Protein AF-A0A3U9SYH3-F1 (afdb_monomer_lite)

Sequence (181 aa):
MKKLILCSGISFVLMALAGCSQNQLNQFQRQLSDVSTMISPGEQHTSDKQAERNEITQAFSLPVGVDTAALRLKQHYGFPSDEDVSAARNNGQGNAGWSASAISEGASWSAQPGSYYRMSRNWAANDRLTIEVTGDAKRSNVTAIYRSSNPEHLKPEWTARLWKQIPEVARGTKVSREVGQ

Secondary structure (DSSP, 8-state):
-----------------------SSHHHHHHHHTT-SS---------------SEEEEEEEESS-HHHHHHHHHHHHTPP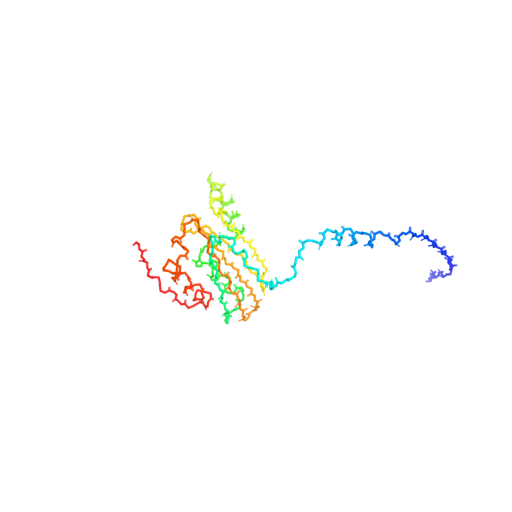PHHHHHHHHTS--TTHHHHHHHHHTT-EEEEETTTEEEEEEEETTTEEEEEEEEE-SS-EEEEEEEE-SSGGGGSHHHHHHHHHHHHHHHHT---------

Radius of gyration: 28.78 Å; chains: 1; bounding box: 57×5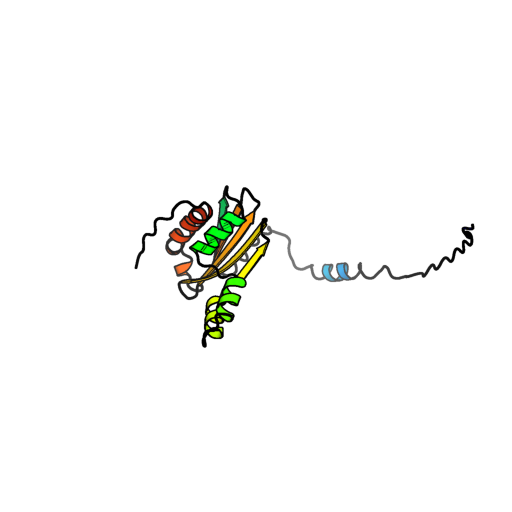2×92 Å

Structure (mmCIF, N/CA/C/O backbone):
data_AF-A0A3U9SYH3-F1
#
_entry.id   AF-A0A3U9SYH3-F1
#
loop_
_atom_site.group_PDB
_atom_site.id
_atom_site.type_symbol
_atom_site.label_atom_id
_atom_site.label_alt_id
_atom_site.label_comp_id
_atom_site.label_asym_id
_atom_site.label_entity_id
_atom_site.label_seq_id
_atom_site.pdbx_PDB_ins_code
_atom_site.Cartn_x
_atom_site.Cartn_y
_atom_site.Cartn_z
_atom_site.occupancy
_atom_site.B_iso_or_equiv
_atom_site.auth_seq_id
_atom_site.auth_comp_id
_atom_site.auth_asym_id
_atom_site.auth_atom_id
_atom_site.pdbx_PDB_model_num
ATOM 1 N N . MET A 1 1 ? -15.538 -21.038 69.452 1.00 35.94 1 MET A N 1
ATOM 2 C CA . MET A 1 1 ? -14.394 -20.816 70.374 1.00 35.94 1 MET A CA 1
ATOM 3 C C . MET A 1 1 ? -13.222 -21.620 69.815 1.00 35.94 1 MET A C 1
ATOM 5 O O . MET A 1 1 ? -13.449 -22.786 69.570 1.00 35.94 1 MET A O 1
ATOM 9 N N . LYS A 1 2 ? -12.014 -21.145 69.509 1.00 42.19 2 LYS A N 1
ATOM 10 C CA . LYS A 1 2 ? -11.268 -19.909 69.772 1.00 42.19 2 LYS A CA 1
ATOM 11 C C . LYS A 1 2 ? -10.299 -19.688 68.592 1.00 42.19 2 LYS A C 1
ATOM 13 O O . LYS A 1 2 ? -9.801 -20.650 68.020 1.00 42.19 2 LYS A O 1
ATOM 18 N N . LYS A 1 3 ? -10.065 -18.420 68.248 1.00 45.09 3 LYS A N 1
ATOM 19 C CA . LYS A 1 3 ? -9.008 -17.962 67.335 1.00 45.09 3 LYS A CA 1
ATOM 20 C C . LYS A 1 3 ? -7.652 -18.108 68.035 1.00 45.09 3 LYS A C 1
ATOM 22 O O . LYS A 1 3 ? -7.582 -17.837 69.232 1.00 45.09 3 LYS A O 1
ATOM 27 N N . LEU A 1 4 ? -6.599 -18.451 67.300 1.00 49.47 4 LEU A N 1
ATOM 28 C CA . LEU A 1 4 ? -5.217 -18.310 67.762 1.00 49.47 4 LEU A CA 1
ATOM 29 C C . LEU A 1 4 ? -4.465 -17.415 66.779 1.00 49.47 4 LEU A C 1
ATOM 31 O O . LEU A 1 4 ? -4.080 -17.817 65.688 1.00 49.47 4 LEU A O 1
ATOM 35 N N . ILE A 1 5 ? -4.361 -16.159 67.200 1.00 53.09 5 ILE A N 1
ATOM 36 C CA . ILE A 1 5 ? -3.403 -15.162 66.743 1.00 53.09 5 ILE A CA 1
ATOM 37 C C . ILE A 1 5 ? -2.134 -15.410 67.560 1.00 53.09 5 ILE A C 1
ATOM 39 O O . ILE A 1 5 ? -2.220 -15.508 68.784 1.00 53.09 5 ILE A O 1
ATOM 43 N N . LEU A 1 6 ? -0.976 -15.463 66.909 1.00 50.03 6 LEU A N 1
ATOM 44 C CA . LEU A 1 6 ? 0.318 -15.305 67.567 1.00 50.03 6 LEU A CA 1
ATOM 45 C C . LEU A 1 6 ? 1.182 -14.380 66.710 1.00 50.03 6 LEU A C 1
ATOM 47 O O . LEU A 1 6 ? 1.623 -14.730 65.619 1.00 50.03 6 LEU A O 1
ATOM 51 N N . CYS A 1 7 ? 1.341 -13.162 67.223 1.00 42.88 7 CYS A N 1
ATOM 52 C CA . CYS A 1 7 ? 2.326 -12.180 66.802 1.00 42.88 7 CYS A CA 1
ATOM 53 C C . CYS A 1 7 ? 3.685 -12.468 67.457 1.00 42.88 7 CYS A C 1
ATOM 55 O O . CYS A 1 7 ? 3.743 -13.032 68.548 1.00 42.88 7 CYS A O 1
ATOM 57 N N . SER A 1 8 ? 4.711 -11.854 66.862 1.00 39.91 8 SER A N 1
ATOM 58 C CA . SER A 1 8 ? 5.934 -11.328 67.491 1.00 39.91 8 SER A CA 1
ATOM 59 C C . SER A 1 8 ? 7.217 -12.130 67.272 1.00 39.91 8 SER A C 1
ATOM 61 O O . SER A 1 8 ? 7.346 -13.275 67.692 1.00 39.91 8 SER A O 1
ATOM 63 N N . GLY A 1 9 ? 8.195 -11.461 66.654 1.00 53.97 9 GLY A N 1
ATOM 64 C CA . GLY A 1 9 ? 9.570 -11.935 66.541 1.00 53.97 9 GLY A CA 1
ATOM 65 C C . GLY A 1 9 ? 10.365 -11.235 65.442 1.00 53.97 9 GLY A C 1
ATOM 66 O O . GLY A 1 9 ? 10.736 -11.861 64.459 1.00 53.97 9 GLY A O 1
ATOM 67 N N . ILE A 1 10 ? 10.602 -9.931 65.592 1.00 59.09 10 ILE A N 1
ATOM 68 C CA . ILE A 1 10 ? 11.543 -9.151 64.775 1.00 59.09 10 ILE A CA 1
ATOM 69 C C . ILE A 1 10 ? 12.942 -9.771 64.904 1.00 59.09 10 ILE A C 1
ATOM 71 O O . ILE A 1 10 ? 13.477 -9.848 66.008 1.00 59.09 10 ILE A O 1
ATOM 75 N N . SER A 1 11 ? 13.562 -10.150 63.786 1.00 48.47 11 SER A N 1
ATOM 76 C CA . SER A 1 11 ? 15.012 -10.332 63.714 1.00 48.47 11 SER A CA 1
ATOM 77 C C . SER A 1 11 ? 15.538 -9.619 62.473 1.00 48.47 11 SER A C 1
ATOM 79 O O . SER A 1 11 ? 15.358 -10.058 61.339 1.00 48.47 11 SER A O 1
ATOM 81 N N . PHE A 1 12 ? 16.123 -8.449 62.721 1.00 54.25 12 PHE A N 1
ATOM 82 C CA . PHE A 1 12 ? 16.946 -7.704 61.781 1.00 54.25 12 PHE A CA 1
ATOM 83 C C . PHE A 1 12 ? 18.197 -8.535 61.475 1.00 54.25 12 PHE A C 1
ATOM 85 O O . PHE A 1 12 ? 19.046 -8.708 62.347 1.00 54.25 12 PHE A O 1
ATOM 92 N N . VAL A 1 13 ? 18.344 -8.999 60.235 1.00 54.72 13 VAL A N 1
ATOM 93 C CA . VAL A 1 13 ? 19.639 -9.441 59.707 1.00 54.72 13 VAL A CA 1
ATOM 94 C C . VAL A 1 13 ? 19.977 -8.557 58.513 1.00 54.72 13 VAL A C 1
ATOM 96 O O . VAL A 1 13 ? 19.450 -8.709 57.415 1.00 54.72 13 VAL A O 1
ATOM 99 N N . LEU A 1 14 ? 20.851 -7.586 58.776 1.00 54.66 14 LEU A N 1
ATOM 100 C CA . LEU A 1 14 ? 21.569 -6.799 57.782 1.00 54.66 14 LEU A CA 1
ATOM 101 C C . LEU A 1 14 ? 22.585 -7.711 57.079 1.00 54.66 14 LEU A C 1
ATOM 103 O O . LEU A 1 14 ? 23.655 -7.978 57.619 1.00 54.66 14 LEU A O 1
ATOM 107 N N . MET A 1 15 ? 22.273 -8.163 55.865 1.00 58.97 15 MET A N 1
ATOM 108 C CA . MET A 1 15 ? 23.290 -8.625 54.916 1.00 58.97 15 MET A CA 1
ATOM 109 C C . MET A 1 15 ? 23.660 -7.457 54.000 1.00 58.97 15 MET A C 1
ATOM 111 O O . MET A 1 15 ? 23.067 -7.250 52.945 1.00 58.97 15 MET A O 1
ATOM 115 N N . ALA A 1 16 ? 24.648 -6.672 54.428 1.00 56.12 16 ALA A N 1
ATOM 116 C CA . ALA A 1 16 ? 25.386 -5.786 53.542 1.00 56.12 16 ALA A CA 1
ATOM 117 C C . ALA A 1 16 ? 26.446 -6.622 52.812 1.00 56.12 16 ALA A C 1
ATOM 119 O O . ALA A 1 16 ? 27.519 -6.892 53.349 1.00 56.12 16 ALA A O 1
ATOM 120 N N . LEU A 1 17 ? 26.136 -7.055 51.590 1.00 58.31 17 LEU A N 1
ATOM 121 C CA . LEU A 1 17 ? 27.155 -7.508 50.649 1.00 58.31 17 LEU A CA 1
ATOM 122 C C . LEU A 1 17 ? 27.671 -6.284 49.896 1.00 58.31 17 LEU A C 1
ATOM 124 O O . LEU A 1 17 ? 26.979 -5.691 49.071 1.00 58.31 17 LEU A O 1
ATOM 128 N N . ALA A 1 18 ? 28.901 -5.905 50.231 1.00 58.22 18 ALA A N 1
ATOM 129 C CA . ALA A 1 18 ? 29.706 -4.970 49.471 1.00 58.22 18 ALA A CA 1
ATOM 130 C C . ALA A 1 18 ? 29.956 -5.542 48.066 1.00 58.22 18 ALA A C 1
ATOM 132 O O . ALA A 1 18 ? 30.753 -6.459 47.885 1.00 58.22 18 ALA A O 1
ATOM 133 N N . GLY A 1 19 ? 29.263 -4.990 47.072 1.00 41.22 19 GLY A N 1
ATOM 134 C CA . GLY A 1 19 ? 29.595 -5.139 45.661 1.00 41.22 19 GLY A CA 1
ATOM 135 C C . GLY A 1 19 ? 30.403 -3.933 45.198 1.00 41.22 19 GLY A C 1
ATOM 136 O O . GLY A 1 19 ? 29.840 -2.953 44.721 1.00 41.22 19 GLY A O 1
ATOM 137 N N . CYS A 1 20 ? 31.722 -3.993 45.357 1.00 55.66 20 CYS A N 1
ATOM 138 C CA . CYS A 1 20 ? 32.645 -3.061 44.719 1.00 55.66 20 CYS A CA 1
ATOM 139 C C . CYS A 1 20 ? 32.844 -3.468 43.252 1.00 55.66 20 CYS A C 1
ATOM 141 O O . CYS A 1 20 ? 33.430 -4.514 42.996 1.00 55.66 20 CYS A O 1
ATOM 143 N N . SER A 1 21 ? 32.405 -2.638 42.303 1.00 50.25 21 SER A N 1
ATOM 144 C CA . SER A 1 21 ? 33.163 -2.297 41.083 1.00 50.25 21 SER A CA 1
ATOM 145 C C . SER A 1 21 ? 32.360 -1.301 40.244 1.00 50.25 21 SER A C 1
ATOM 147 O O . SER A 1 21 ? 31.615 -1.663 39.337 1.00 50.25 21 SER A O 1
ATOM 149 N N . GLN A 1 22 ? 32.524 -0.019 40.554 1.00 57.22 22 GLN A N 1
ATOM 150 C CA . GLN A 1 22 ? 32.133 1.077 39.678 1.00 57.22 22 GLN A CA 1
ATOM 151 C C . GLN A 1 22 ? 33.426 1.770 39.241 1.00 57.22 22 GLN A C 1
ATOM 153 O O . GLN A 1 22 ? 33.857 2.690 39.924 1.00 57.22 22 GLN A O 1
ATOM 158 N N . ASN A 1 23 ? 34.091 1.291 38.176 1.00 57.44 23 ASN A N 1
ATOM 159 C CA . ASN A 1 23 ? 35.050 2.105 37.401 1.00 57.44 23 ASN A CA 1
ATOM 160 C C . ASN A 1 23 ? 35.559 1.447 36.095 1.00 57.44 23 ASN A C 1
ATOM 162 O O . ASN A 1 23 ? 36.759 1.329 35.875 1.00 57.44 23 ASN A O 1
ATOM 166 N N . GLN A 1 24 ? 34.665 1.043 35.187 1.00 53.69 24 GLN A N 1
ATOM 167 C CA . GLN A 1 24 ? 35.049 0.513 33.859 1.00 53.69 24 GLN A CA 1
ATOM 168 C C . GLN A 1 24 ? 34.256 1.151 32.695 1.00 53.69 24 GLN A C 1
ATOM 170 O O . GLN A 1 24 ? 34.135 0.559 31.632 1.00 53.69 24 GLN A O 1
ATOM 175 N N . LEU A 1 25 ? 33.721 2.371 32.857 1.00 49.59 25 LEU A N 1
ATOM 176 C CA . LEU A 1 25 ? 33.034 3.095 31.763 1.00 49.59 25 LEU A CA 1
ATOM 177 C C . LEU A 1 25 ? 33.696 4.416 31.338 1.00 49.59 25 LEU A C 1
ATOM 179 O O . LEU A 1 25 ? 33.362 4.942 30.284 1.00 49.59 25 LEU A O 1
ATOM 183 N N . ASN A 1 26 ? 34.689 4.920 32.079 1.00 49.69 26 ASN A N 1
ATOM 184 C CA . ASN A 1 26 ? 35.375 6.174 31.727 1.00 49.69 26 ASN A CA 1
ATOM 185 C C . ASN A 1 26 ? 36.639 5.987 30.863 1.00 49.69 26 ASN A C 1
ATOM 187 O O . ASN A 1 26 ? 37.139 6.964 30.308 1.00 49.69 26 ASN A O 1
ATOM 191 N N . GLN A 1 27 ? 37.166 4.763 30.715 1.00 47.41 27 GLN A N 1
ATOM 192 C CA . GLN A 1 27 ? 38.332 4.515 29.850 1.00 47.41 27 GLN A CA 1
ATOM 193 C C . GLN A 1 27 ? 37.965 4.232 28.386 1.00 47.41 27 GLN A C 1
ATOM 195 O O . GLN A 1 27 ? 38.746 4.578 27.504 1.00 47.41 27 GLN A O 1
ATOM 200 N N . PHE A 1 28 ? 36.766 3.717 28.097 1.00 53.16 28 PHE A N 1
ATOM 201 C CA . PHE A 1 28 ? 36.360 3.432 26.714 1.00 53.16 28 PHE A CA 1
ATOM 202 C C . PHE A 1 28 ? 36.031 4.706 25.913 1.00 53.16 28 PHE A C 1
ATOM 204 O O . PHE A 1 28 ? 36.321 4.783 24.723 1.00 53.16 28 PHE A O 1
ATOM 211 N N . GLN A 1 29 ? 35.512 5.754 26.567 1.00 48.88 29 GLN A N 1
ATOM 212 C CA . GLN A 1 29 ? 35.278 7.054 25.920 1.00 48.88 29 GLN A CA 1
ATOM 213 C C . GLN A 1 29 ? 36.576 7.808 25.592 1.00 48.88 29 GLN A C 1
ATOM 215 O O . GLN A 1 29 ? 36.627 8.531 24.597 1.00 48.88 29 GLN A O 1
ATOM 220 N N . ARG A 1 30 ? 37.648 7.627 26.378 1.00 44.16 30 ARG A N 1
ATOM 221 C CA . ARG A 1 30 ? 38.935 8.283 26.092 1.00 44.16 30 ARG A CA 1
ATOM 222 C C . ARG A 1 30 ? 39.694 7.609 24.951 1.00 44.16 30 ARG A C 1
ATOM 224 O O . ARG A 1 30 ? 40.298 8.310 24.152 1.00 44.16 30 ARG A O 1
ATOM 231 N N . GLN A 1 31 ? 39.583 6.288 24.804 1.00 44.56 31 GLN A N 1
ATOM 232 C CA . GLN A 1 31 ? 40.253 5.565 23.715 1.00 44.56 31 GLN A CA 1
ATOM 233 C C . GLN A 1 31 ? 39.636 5.801 22.326 1.00 44.56 31 GLN A C 1
ATOM 235 O O . GLN A 1 31 ? 40.315 5.593 21.326 1.00 44.56 31 GLN A O 1
ATOM 240 N N . LEU A 1 32 ? 38.398 6.299 22.246 1.00 47.25 32 LEU A N 1
ATOM 241 C CA . LEU A 1 32 ? 37.805 6.756 20.980 1.00 47.25 32 LEU A CA 1
ATOM 242 C C . LEU A 1 32 ? 38.136 8.220 20.648 1.00 47.25 32 LEU A C 1
ATOM 244 O O . LEU A 1 32 ? 37.985 8.631 19.503 1.00 47.25 32 LEU A O 1
ATOM 248 N N . SER A 1 33 ? 38.597 9.003 21.628 1.00 48.75 33 SER A N 1
ATOM 249 C CA . SER A 1 33 ? 38.865 10.436 21.453 1.00 48.75 33 SER A CA 1
ATOM 250 C C . SER A 1 33 ? 40.255 10.719 20.862 1.00 48.75 33 SER A C 1
ATOM 252 O O . SER A 1 33 ? 40.423 11.721 20.174 1.00 48.75 33 SER A O 1
ATOM 254 N N . ASP A 1 34 ? 41.230 9.821 21.059 1.00 48.28 34 ASP A N 1
ATOM 255 C CA . ASP A 1 34 ? 42.606 9.981 20.545 1.00 48.28 34 ASP A CA 1
ATOM 256 C C . ASP A 1 34 ? 42.816 9.444 19.111 1.00 48.28 34 ASP A C 1
ATOM 258 O O . ASP A 1 34 ? 43.895 9.595 18.544 1.00 48.28 34 ASP A O 1
ATOM 262 N N . VAL A 1 35 ? 41.778 8.884 18.471 1.00 47.66 35 VAL A N 1
ATOM 263 C CA . VAL A 1 35 ? 41.760 8.556 17.024 1.00 47.66 35 VAL A CA 1
ATOM 264 C C . VAL A 1 35 ? 40.840 9.534 16.276 1.00 47.66 35 VAL A C 1
ATOM 266 O O . VAL A 1 35 ? 40.112 9.176 15.359 1.00 47.66 35 VAL A O 1
ATOM 269 N N . SER A 1 36 ? 40.834 10.802 16.691 1.00 46.44 36 SER A N 1
ATOM 270 C CA . SER A 1 36 ? 40.031 11.858 16.056 1.00 46.44 36 SER A CA 1
ATOM 271 C C . SER A 1 36 ? 40.834 13.127 15.744 1.00 46.44 36 SER A C 1
ATOM 273 O O . SER A 1 36 ? 40.261 14.200 15.572 1.00 46.44 36 SER A O 1
ATOM 275 N N . THR A 1 37 ? 42.159 13.024 15.625 1.00 44.28 37 THR A N 1
ATOM 276 C CA . THR A 1 37 ? 43.055 14.158 15.320 1.00 44.28 37 THR A CA 1
ATOM 277 C C . THR A 1 37 ? 43.453 14.287 13.847 1.00 44.28 37 THR A C 1
ATOM 279 O O . THR A 1 37 ? 44.392 15.006 13.523 1.00 44.28 37 THR A O 1
ATOM 282 N N . MET A 1 38 ? 42.699 13.686 12.922 1.00 48.09 38 MET A N 1
ATOM 283 C CA . MET A 1 38 ? 42.751 14.060 11.499 1.00 48.09 38 MET A CA 1
ATOM 284 C C . MET A 1 38 ? 41.355 14.181 10.880 1.00 48.09 38 MET A C 1
ATOM 286 O O . MET A 1 38 ? 41.069 13.548 9.872 1.00 48.09 38 MET A O 1
ATOM 290 N N . ILE A 1 39 ? 40.471 14.997 11.458 1.00 44.00 39 ILE A N 1
ATOM 291 C CA . ILE A 1 39 ? 39.329 15.541 10.710 1.00 44.00 39 ILE A CA 1
ATOM 292 C C . ILE A 1 39 ? 39.237 17.034 11.017 1.00 44.00 39 ILE A C 1
ATOM 294 O O . ILE A 1 39 ? 38.942 17.453 12.134 1.00 44.00 39 ILE A O 1
ATOM 298 N N . SER A 1 40 ? 39.575 17.819 9.999 1.00 44.06 40 SER A N 1
ATOM 299 C CA . SER A 1 40 ? 39.460 19.273 9.976 1.00 44.06 40 SER A CA 1
ATOM 300 C C . SER A 1 40 ? 37.991 19.699 10.149 1.00 44.06 40 SER A C 1
ATOM 302 O O . SER A 1 40 ? 37.108 19.012 9.631 1.00 44.06 40 SER A O 1
ATOM 304 N N . PRO A 1 41 ? 37.694 20.807 10.850 1.00 45.59 41 PRO A N 1
ATOM 305 C CA . PRO A 1 41 ? 36.328 21.241 11.102 1.00 45.59 41 PRO A CA 1
ATOM 306 C C . PRO A 1 41 ? 35.803 22.090 9.943 1.00 45.59 41 PRO A C 1
ATOM 308 O O . PRO A 1 41 ? 36.412 23.088 9.564 1.00 45.59 41 PRO A O 1
ATOM 311 N N . GLY A 1 42 ? 34.632 21.737 9.426 1.00 35.31 42 GLY A N 1
ATOM 312 C CA . GLY A 1 42 ? 33.888 22.611 8.532 1.00 35.31 42 GLY A CA 1
ATOM 313 C C . GLY A 1 42 ? 32.806 21.867 7.773 1.00 35.31 42 GLY A C 1
ATOM 314 O O . GLY A 1 42 ? 33.104 20.927 7.056 1.00 35.31 42 GLY A O 1
ATOM 315 N N . GLU A 1 43 ? 31.584 22.373 7.900 1.00 35.19 43 GLU A N 1
ATOM 316 C CA . GLU A 1 43 ? 30.444 22.127 7.010 1.00 35.19 43 GLU A CA 1
ATOM 317 C C . GLU A 1 43 ? 29.531 20.939 7.359 1.00 35.19 43 GLU A C 1
ATOM 319 O O . GLU A 1 43 ? 29.766 19.772 7.071 1.00 35.19 43 GLU A O 1
ATOM 324 N N . GLN A 1 44 ? 28.445 21.333 8.032 1.00 34.94 44 GLN A N 1
ATOM 325 C CA . GLN A 1 44 ? 27.070 20.875 7.854 1.00 34.94 44 GLN A CA 1
ATOM 326 C C . GLN A 1 44 ? 26.848 19.409 7.479 1.00 34.94 44 GLN A C 1
ATOM 328 O O . GLN A 1 44 ? 26.944 18.975 6.339 1.00 34.94 44 GLN A O 1
ATOM 333 N N . HIS A 1 45 ? 26.340 18.712 8.488 1.00 46.69 45 HIS A N 1
ATOM 334 C CA . HIS A 1 45 ? 25.406 17.604 8.404 1.00 46.69 45 HIS A CA 1
ATOM 335 C C . HIS A 1 45 ? 24.282 17.883 7.378 1.00 46.69 45 HIS A C 1
ATOM 337 O O . HIS A 1 45 ? 23.188 18.309 7.737 1.00 46.69 45 HIS A O 1
ATOM 343 N N . THR A 1 46 ? 24.535 17.613 6.101 1.00 38.03 46 THR A N 1
ATOM 344 C CA . THR A 1 46 ? 23.516 17.125 5.177 1.00 38.03 46 THR A CA 1
ATOM 345 C C . THR A 1 46 ? 23.785 15.644 4.973 1.00 38.03 46 THR A C 1
ATOM 347 O O . THR A 1 46 ? 24.844 15.205 4.524 1.00 38.03 46 THR A O 1
ATOM 350 N N . SER A 1 47 ? 22.823 14.833 5.400 1.00 48.31 47 SER A N 1
ATOM 351 C CA . SER A 1 47 ? 22.773 13.413 5.084 1.00 48.31 47 SER A CA 1
ATOM 352 C C . SER A 1 47 ? 22.385 13.257 3.610 1.00 48.31 47 SER A C 1
ATOM 354 O O . SER A 1 47 ? 21.317 12.759 3.294 1.00 48.31 47 SER A O 1
ATOM 356 N N . ASP A 1 48 ? 23.258 13.693 2.704 1.00 46.06 48 ASP A N 1
ATOM 357 C CA . ASP A 1 48 ? 23.139 13.461 1.264 1.00 46.06 48 ASP A CA 1
ATOM 358 C C . ASP A 1 48 ? 24.168 12.408 0.848 1.00 46.06 48 ASP A C 1
ATOM 360 O O . ASP A 1 48 ? 25.005 12.591 -0.031 1.00 46.06 48 ASP A O 1
ATOM 364 N N . LYS A 1 49 ? 24.095 11.243 1.495 1.00 38.16 49 LYS A N 1
ATOM 365 C CA . LYS A 1 49 ? 24.472 9.987 0.840 1.00 38.16 49 LYS A CA 1
ATOM 366 C C . LYS A 1 49 ? 23.194 9.332 0.340 1.00 38.16 49 LYS A C 1
ATOM 368 O O . LYS A 1 49 ? 22.783 8.275 0.814 1.00 38.16 49 LYS A O 1
ATOM 373 N N . GLN A 1 50 ? 22.574 9.980 -0.643 1.00 45.25 50 GLN A N 1
ATOM 374 C CA . GLN A 1 50 ? 21.661 9.340 -1.579 1.00 45.25 50 GLN A CA 1
ATOM 375 C C . GLN A 1 50 ? 22.497 8.361 -2.416 1.00 45.25 50 GLN A C 1
ATOM 377 O O . GLN A 1 50 ? 22.863 8.629 -3.554 1.00 45.25 50 GLN A O 1
ATOM 382 N N . ALA A 1 51 ? 22.878 7.237 -1.804 1.00 42.16 51 ALA A N 1
ATOM 383 C CA . ALA A 1 51 ? 23.302 6.058 -2.535 1.00 42.16 51 ALA A CA 1
ATOM 384 C C . ALA A 1 51 ? 22.167 5.747 -3.503 1.00 42.16 51 ALA A C 1
ATOM 386 O O . ALA A 1 51 ? 21.075 5.470 -3.015 1.00 42.16 51 ALA A O 1
ATOM 387 N N . GLU A 1 52 ? 22.417 5.923 -4.805 1.00 50.91 52 GLU A N 1
ATOM 388 C CA . GLU A 1 52 ? 21.600 5.536 -5.962 1.00 50.91 52 GLU A CA 1
ATOM 389 C C . GLU A 1 52 ? 20.312 4.800 -5.559 1.00 50.91 52 GLU A C 1
ATOM 391 O O . GLU 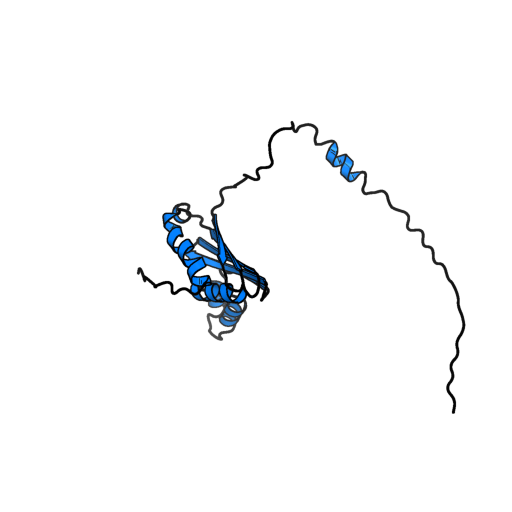A 1 52 ? 20.223 3.569 -5.571 1.00 50.91 52 GLU A O 1
ATOM 396 N N . ARG A 1 53 ? 19.328 5.555 -5.047 1.00 63.91 53 ARG A N 1
ATOM 397 C CA . ARG A 1 53 ? 18.113 4.945 -4.519 1.00 63.91 53 ARG A CA 1
ATOM 398 C C . ARG A 1 53 ? 17.321 4.599 -5.753 1.00 63.91 53 ARG A C 1
ATOM 400 O O . ARG A 1 53 ? 16.715 5.474 -6.361 1.00 63.91 53 ARG A O 1
ATOM 407 N N . ASN A 1 54 ? 17.316 3.318 -6.092 1.00 90.19 54 ASN A N 1
ATOM 408 C CA . ASN A 1 54 ? 16.408 2.696 -7.052 1.00 90.19 54 ASN A CA 1
ATOM 409 C C . ASN A 1 54 ? 14.939 2.795 -6.593 1.00 90.19 54 ASN A C 1
ATOM 411 O O . ASN A 1 54 ? 14.147 1.885 -6.810 1.00 90.19 54 ASN A O 1
ATOM 415 N N . GLU A 1 55 ? 14.574 3.861 -5.885 1.00 94.44 55 GLU A N 1
ATOM 416 C CA . GLU A 1 55 ? 13.268 4.117 -5.330 1.00 94.44 55 GLU A CA 1
ATOM 417 C C . GLU A 1 55 ? 12.964 5.609 -5.257 1.00 94.44 55 GLU A C 1
ATOM 419 O O . GLU A 1 55 ? 13.834 6.451 -5.033 1.00 94.44 55 GLU A O 1
ATOM 424 N N . ILE A 1 56 ? 11.681 5.911 -5.383 1.00 96.06 56 ILE A N 1
ATOM 425 C CA . ILE A 1 56 ? 11.107 7.231 -5.171 1.00 96.06 56 ILE A CA 1
ATOM 426 C C . ILE A 1 56 ? 9.990 7.116 -4.133 1.00 96.06 56 ILE A C 1
ATOM 428 O O . ILE A 1 56 ? 9.342 6.074 -4.002 1.00 96.06 56 ILE A O 1
ATOM 432 N N . THR A 1 57 ? 9.795 8.172 -3.349 1.00 97.25 57 THR A N 1
ATOM 433 C CA . THR A 1 57 ? 8.873 8.173 -2.207 1.00 97.25 57 THR A CA 1
ATOM 434 C C . THR A 1 57 ? 7.964 9.390 -2.260 1.00 97.25 57 THR A C 1
ATOM 436 O O . THR A 1 57 ? 8.421 10.489 -2.568 1.00 97.25 57 THR A O 1
ATOM 439 N N . GLN A 1 58 ? 6.693 9.211 -1.903 1.00 98.00 58 GLN A N 1
ATOM 440 C CA . GLN A 1 58 ? 5.746 10.309 -1.749 1.00 98.00 58 GLN A CA 1
ATOM 441 C C . GLN A 1 58 ? 4.873 10.130 -0.509 1.00 98.00 58 GLN A C 1
ATOM 443 O O . GLN A 1 58 ? 4.450 9.021 -0.185 1.00 98.00 58 GLN A O 1
ATOM 448 N N . ALA A 1 59 ? 4.605 11.239 0.180 1.00 98.06 59 ALA A N 1
ATOM 449 C CA . ALA A 1 59 ? 3.810 11.266 1.398 1.00 98.06 59 ALA A CA 1
ATOM 450 C C . ALA A 1 59 ? 2.520 12.080 1.216 1.00 98.06 59 ALA A C 1
ATOM 452 O O . ALA A 1 59 ? 2.505 13.099 0.524 1.00 98.06 59 ALA A O 1
ATOM 453 N N . PHE A 1 60 ? 1.443 11.644 1.870 1.00 97.88 60 PHE A N 1
ATOM 454 C CA . PHE A 1 60 ? 0.121 12.263 1.798 1.00 97.88 60 PHE A CA 1
ATOM 455 C C . PHE A 1 60 ? -0.540 12.295 3.177 1.00 97.88 60 PHE A C 1
ATOM 457 O O . PHE A 1 60 ? -0.721 11.253 3.801 1.00 97.88 60 PHE A O 1
ATOM 464 N N . SER A 1 61 ? -0.984 13.470 3.621 1.00 98.25 61 SER A N 1
ATOM 465 C CA . SER A 1 61 ? -1.831 13.604 4.813 1.00 98.25 61 SER A CA 1
ATOM 466 C C . SER A 1 61 ? -3.306 13.608 4.417 1.00 98.25 61 SER A C 1
ATOM 468 O O . SER A 1 61 ? -3.719 14.343 3.514 1.00 98.25 61 SER A O 1
ATOM 470 N N . LEU A 1 62 ? -4.114 12.780 5.080 1.00 97.50 62 LEU A N 1
ATOM 471 C CA . LEU A 1 62 ? -5.497 12.515 4.696 1.00 97.50 62 LEU A CA 1
ATOM 472 C C . LEU A 1 62 ? -6.456 12.651 5.894 1.00 97.50 62 LEU A C 1
ATOM 474 O O . LEU A 1 62 ? -6.147 12.183 6.993 1.00 97.50 62 LEU A O 1
ATOM 478 N N . PRO A 1 63 ? -7.656 13.231 5.695 1.00 97.50 63 PRO A N 1
ATOM 479 C CA . PRO A 1 63 ? -8.689 13.352 6.725 1.00 97.50 63 PRO A CA 1
ATOM 480 C C . PRO A 1 63 ? -9.536 12.070 6.824 1.00 97.50 63 PRO A C 1
ATOM 482 O O . PRO A 1 63 ? -10.763 12.107 6.761 1.00 97.50 63 PRO A O 1
ATOM 485 N N . VAL A 1 64 ? -8.875 10.918 6.887 1.00 98.06 64 VAL A N 1
ATOM 486 C CA . VAL A 1 64 ? -9.503 9.603 7.042 1.00 98.06 64 VAL A CA 1
ATOM 487 C C . VAL A 1 64 ? -8.683 8.785 8.028 1.00 98.06 64 VAL A C 1
ATOM 489 O O . VAL A 1 64 ? -7.453 8.873 8.029 1.00 98.06 64 VAL A O 1
ATOM 492 N N . GLY A 1 65 ? -9.362 8.004 8.867 1.00 98.38 65 GLY A N 1
ATOM 493 C CA . GLY A 1 65 ? -8.708 7.159 9.858 1.00 98.38 65 GLY A CA 1
ATOM 494 C C . GLY A 1 65 ? -7.784 6.111 9.238 1.00 98.38 65 GLY A C 1
ATOM 495 O O . GLY A 1 65 ? -8.021 5.628 8.126 1.00 98.38 65 GLY A O 1
ATOM 496 N N . VAL A 1 66 ? -6.745 5.755 9.988 1.00 98.69 66 VAL A N 1
ATOM 497 C CA . VAL A 1 66 ? -5.669 4.843 9.582 1.00 98.69 66 VAL A CA 1
ATOM 498 C C . VAL A 1 66 ? -6.191 3.489 9.089 1.00 98.69 66 VAL A C 1
ATOM 500 O O . VAL A 1 66 ? -5.843 3.081 7.983 1.00 98.69 66 VAL A O 1
ATOM 503 N N . ASP A 1 67 ? -7.111 2.855 9.819 1.00 98.56 67 ASP A N 1
ATOM 504 C CA . ASP A 1 67 ? -7.669 1.543 9.454 1.00 98.56 67 ASP A CA 1
ATOM 505 C C . ASP A 1 67 ? -8.451 1.601 8.137 1.00 98.56 67 ASP A C 1
ATOM 507 O O . ASP A 1 67 ? -8.355 0.718 7.286 1.00 98.56 67 ASP A O 1
ATOM 511 N N . THR A 1 68 ? -9.212 2.682 7.939 1.00 98.38 68 THR A N 1
ATOM 512 C CA . THR A 1 68 ? -10.023 2.871 6.731 1.00 98.38 68 THR A CA 1
ATOM 513 C C . THR A 1 68 ? -9.142 3.129 5.511 1.00 98.38 68 THR A C 1
ATOM 515 O O . THR A 1 68 ? -9.383 2.551 4.449 1.00 98.38 68 THR A O 1
ATOM 518 N N . ALA A 1 69 ? -8.116 3.974 5.650 1.00 98.50 69 ALA A N 1
ATOM 519 C CA . ALA A 1 69 ? -7.144 4.210 4.588 1.00 98.50 69 ALA A CA 1
ATOM 520 C C . ALA A 1 69 ? -6.410 2.914 4.223 1.00 98.50 69 ALA A C 1
ATOM 522 O O . ALA A 1 69 ? -6.368 2.544 3.049 1.00 98.50 69 ALA A O 1
ATOM 523 N N . ALA A 1 70 ? -5.894 2.199 5.227 1.00 98.44 70 ALA A N 1
ATOM 524 C CA . ALA A 1 70 ? -5.153 0.963 5.029 1.00 98.44 70 ALA A CA 1
ATOM 525 C C . ALA A 1 70 ? -6.004 -0.120 4.356 1.00 98.44 70 ALA A C 1
ATOM 527 O O . ALA A 1 70 ? -5.549 -0.729 3.391 1.00 98.44 70 ALA A O 1
ATOM 528 N N . LEU A 1 71 ? -7.258 -0.308 4.785 1.00 98.06 71 LEU A N 1
ATOM 529 C CA . LEU A 1 71 ? -8.175 -1.273 4.174 1.00 98.06 71 LEU A CA 1
ATOM 530 C C . LEU A 1 71 ? -8.423 -0.972 2.690 1.00 98.06 71 LEU A C 1
ATOM 532 O O . LEU A 1 71 ? -8.342 -1.871 1.853 1.00 98.06 71 LEU A O 1
ATOM 536 N N . ARG A 1 72 ? -8.696 0.293 2.349 1.00 98.12 72 ARG A N 1
ATOM 537 C CA . ARG A 1 72 ? -8.950 0.707 0.958 1.00 98.12 72 ARG A CA 1
ATOM 538 C C . ARG A 1 72 ? -7.725 0.503 0.076 1.00 98.12 72 ARG A C 1
ATOM 540 O O . ARG A 1 72 ? -7.851 -0.002 -1.037 1.00 98.12 72 ARG A O 1
ATOM 547 N N . LEU A 1 73 ? -6.547 0.860 0.583 1.00 98.19 73 LEU A N 1
ATOM 548 C CA . LEU A 1 73 ? -5.277 0.665 -0.112 1.00 98.19 73 LEU A CA 1
ATOM 549 C C . LEU A 1 73 ? -4.966 -0.828 -0.290 1.00 98.19 73 LEU A C 1
ATOM 551 O O . LEU A 1 73 ? -4.651 -1.236 -1.408 1.00 98.19 73 LEU A O 1
ATOM 555 N N . LYS A 1 74 ? -5.151 -1.647 0.759 1.00 97.12 74 LYS A N 1
ATOM 556 C CA . LYS A 1 74 ? -5.040 -3.115 0.704 1.00 97.12 74 LYS A CA 1
ATOM 557 C C . LYS A 1 74 ? -5.893 -3.681 -0.426 1.00 97.12 74 LYS A C 1
ATOM 559 O O . LYS A 1 74 ? -5.378 -4.388 -1.287 1.00 97.12 74 LYS A O 1
ATOM 564 N N . GLN A 1 75 ? -7.181 -3.342 -0.439 1.00 96.31 75 GLN A N 1
ATOM 565 C CA . GLN A 1 75 ? -8.147 -3.864 -1.406 1.00 96.31 75 GLN A CA 1
ATOM 566 C C . GLN A 1 75 ? -7.868 -3.396 -2.837 1.00 96.31 75 GLN A C 1
ATOM 568 O O . GLN A 1 75 ? -7.965 -4.189 -3.769 1.00 96.31 75 GLN A O 1
ATOM 573 N N . HIS A 1 76 ? -7.530 -2.119 -3.030 1.00 96.38 76 HIS A N 1
ATOM 574 C CA . HIS A 1 76 ? -7.327 -1.562 -4.367 1.00 96.38 76 HIS A CA 1
ATOM 575 C C . HIS A 1 76 ? -6.055 -2.090 -5.032 1.00 96.38 76 HIS A C 1
ATOM 577 O O . HIS A 1 76 ? -6.078 -2.451 -6.206 1.00 96.38 76 HIS A O 1
ATOM 583 N N . TYR A 1 77 ? -4.955 -2.138 -4.281 1.00 95.06 77 TYR A N 1
ATOM 584 C CA . TYR A 1 77 ? -3.653 -2.554 -4.795 1.00 95.06 77 TYR A CA 1
ATOM 585 C C . TYR A 1 77 ? -3.373 -4.043 -4.578 1.00 95.06 77 TYR A C 1
ATOM 587 O O . TYR A 1 77 ? -2.337 -4.527 -5.026 1.00 95.06 77 TYR A O 1
ATOM 595 N N . GLY A 1 78 ? -4.278 -4.784 -3.932 1.00 94.56 78 GLY A N 1
ATOM 596 C CA . GLY A 1 78 ? -4.157 -6.226 -3.717 1.00 94.56 78 GLY A CA 1
ATOM 597 C C . GLY A 1 78 ? -2.930 -6.597 -2.889 1.00 94.56 78 GLY A C 1
ATOM 598 O O . GLY A 1 78 ? -2.178 -7.479 -3.293 1.00 94.56 78 GLY A O 1
ATOM 599 N N . PHE A 1 79 ? -2.683 -5.884 -1.788 1.00 96.69 79 PHE A N 1
ATOM 600 C CA . PHE A 1 79 ? -1.584 -6.215 -0.880 1.00 96.69 79 PHE A CA 1
ATOM 601 C C . PHE A 1 79 ? -1.927 -7.476 -0.072 1.00 96.69 79 PHE A C 1
ATOM 603 O O . PHE A 1 79 ? -2.920 -7.449 0.660 1.00 96.69 79 PHE A O 1
ATOM 610 N N . PRO A 1 80 ? -1.134 -8.556 -0.165 1.00 95.25 80 PRO A N 1
ATOM 611 C CA . PRO A 1 80 ? -1.381 -9.762 0.617 1.00 95.25 80 PRO A CA 1
ATOM 612 C C . PRO A 1 80 ? -1.095 -9.527 2.103 1.00 95.25 80 PRO A C 1
ATOM 614 O O . PRO A 1 80 ? -0.065 -8.941 2.442 1.00 95.25 80 PRO A O 1
ATOM 617 N N . SER A 1 81 ? -1.978 -9.997 2.986 1.00 94.81 81 SER A N 1
ATOM 618 C CA . SER A 1 81 ? -1.660 -10.174 4.408 1.00 94.81 81 SER A CA 1
ATOM 619 C C . SER A 1 81 ? -1.279 -11.613 4.737 1.00 94.81 81 SER A C 1
ATOM 621 O O . SER A 1 81 ? -1.428 -12.524 3.918 1.00 94.81 81 SER A O 1
ATOM 623 N N . ASP A 1 82 ? -0.809 -11.822 5.964 1.00 93.75 82 ASP A N 1
ATOM 624 C CA . ASP A 1 82 ? -0.447 -13.148 6.467 1.00 93.75 82 ASP A CA 1
ATOM 625 C C . ASP A 1 82 ? -1.642 -14.115 6.443 1.00 93.75 82 ASP A C 1
ATOM 627 O O . ASP A 1 82 ? -1.481 -15.309 6.170 1.00 93.75 82 ASP A O 1
ATOM 631 N N . GLU A 1 83 ? -2.860 -13.604 6.651 1.00 93.81 83 GLU A N 1
ATOM 632 C CA . GLU A 1 83 ? -4.094 -14.378 6.517 1.00 93.81 83 GLU A CA 1
ATOM 633 C C . GLU A 1 83 ? -4.352 -14.802 5.069 1.00 93.81 83 GLU A C 1
ATOM 635 O O . GLU A 1 83 ? -4.742 -15.945 4.843 1.00 93.81 83 GLU A O 1
ATOM 640 N N . ASP A 1 84 ? -4.093 -13.930 4.087 1.00 94.06 84 ASP A N 1
ATOM 641 C CA . ASP A 1 84 ? -4.280 -14.245 2.664 1.00 94.06 84 ASP A CA 1
ATOM 642 C C . ASP A 1 84 ? -3.308 -15.353 2.220 1.00 94.06 84 ASP A C 1
ATOM 644 O O . ASP A 1 84 ? -3.698 -16.311 1.545 1.00 94.06 84 ASP A O 1
ATOM 648 N N . VAL A 1 85 ? -2.046 -15.272 2.663 1.00 93.31 85 VAL A N 1
ATOM 649 C CA . VAL A 1 85 ? -1.022 -16.301 2.411 1.00 93.31 85 VAL A CA 1
ATOM 650 C C . VAL A 1 85 ? -1.397 -17.620 3.091 1.00 93.31 85 VAL A C 1
ATOM 652 O O . VAL A 1 85 ? -1.314 -18.690 2.481 1.00 93.31 85 VAL A O 1
ATOM 655 N N . SER A 1 86 ? -1.847 -17.561 4.346 1.00 93.69 86 SER A N 1
ATOM 656 C CA . SER A 1 86 ? -2.261 -18.745 5.107 1.00 93.69 86 SER A CA 1
ATOM 657 C C . SER A 1 86 ? -3.496 -19.409 4.501 1.00 93.69 86 SER A C 1
ATOM 659 O O . SER A 1 86 ? -3.555 -20.635 4.410 1.00 93.69 86 SER A O 1
ATOM 661 N N . ALA A 1 87 ? -4.466 -18.620 4.037 1.00 93.50 87 ALA A N 1
ATOM 662 C CA . ALA A 1 87 ? -5.649 -19.119 3.350 1.00 93.50 87 ALA A CA 1
ATOM 663 C C . ALA A 1 87 ? -5.276 -19.826 2.042 1.00 93.50 87 ALA A C 1
ATOM 665 O O . ALA A 1 87 ? -5.750 -20.933 1.794 1.00 93.50 87 ALA A O 1
ATOM 666 N N . ALA A 1 88 ? -4.373 -19.247 1.243 1.00 92.44 88 ALA A N 1
ATOM 667 C CA . ALA A 1 88 ? -3.880 -19.882 0.023 1.00 92.44 88 ALA A CA 1
ATOM 668 C C . ALA A 1 88 ? -3.151 -21.202 0.304 1.00 92.44 88 ALA A C 1
ATOM 670 O O . ALA A 1 88 ? -3.352 -22.185 -0.407 1.00 92.44 88 ALA A O 1
ATOM 671 N N . ARG A 1 89 ? -2.354 -21.247 1.377 1.00 92.81 89 ARG A N 1
ATOM 672 C CA . ARG A 1 89 ? -1.621 -22.451 1.790 1.00 92.81 89 ARG A CA 1
ATOM 673 C C . ARG A 1 89 ? -2.539 -23.578 2.256 1.00 92.81 89 ARG A C 1
ATOM 675 O O . ARG A 1 89 ? -2.208 -24.746 2.072 1.00 92.81 89 ARG A O 1
ATOM 682 N N . ASN A 1 90 ? -3.675 -23.231 2.851 1.00 93.38 90 ASN A N 1
ATOM 683 C CA . ASN A 1 90 ? -4.610 -24.176 3.457 1.00 93.38 90 ASN A CA 1
ATOM 684 C C . ASN A 1 90 ? -5.869 -24.404 2.603 1.00 93.38 90 ASN A C 1
ATOM 686 O O . ASN A 1 90 ? -6.864 -24.923 3.103 1.00 93.38 90 ASN A O 1
ATOM 690 N N . ASN A 1 91 ? -5.845 -24.043 1.316 1.00 89.62 91 ASN A N 1
ATOM 691 C CA . ASN A 1 91 ? -7.025 -24.102 0.448 1.00 89.62 91 ASN A CA 1
ATOM 692 C C . ASN A 1 91 ? -7.418 -25.528 -0.012 1.00 89.62 91 ASN A C 1
ATOM 694 O O . ASN A 1 91 ? -8.391 -25.683 -0.747 1.00 89.62 91 ASN A O 1
ATOM 698 N N . GLY A 1 92 ? -6.664 -26.561 0.385 1.00 86.88 92 GLY A N 1
ATOM 699 C CA . GLY A 1 92 ? -6.943 -27.968 0.070 1.00 86.88 92 GLY A CA 1
ATOM 700 C C . GLY A 1 92 ? -6.648 -28.390 -1.375 1.00 86.88 92 GLY A C 1
ATOM 701 O O . GLY A 1 92 ? -6.929 -29.529 -1.742 1.00 86.88 92 GLY A O 1
ATOM 702 N N . GLN A 1 93 ? -6.084 -27.507 -2.202 1.00 88.25 93 GLN A N 1
ATOM 703 C CA . GLN A 1 93 ? -5.718 -27.811 -3.585 1.00 88.25 93 GLN A CA 1
ATOM 704 C C . GLN A 1 93 ? -4.310 -28.416 -3.664 1.00 88.25 93 GLN A C 1
ATOM 706 O O . GLN A 1 93 ? -3.416 -28.062 -2.896 1.00 88.25 93 GLN A O 1
ATOM 711 N N . GLY A 1 94 ? -4.069 -29.293 -4.645 1.00 88.38 94 GLY A N 1
ATOM 712 C CA . GLY A 1 94 ? -2.758 -29.933 -4.841 1.00 88.38 94 GLY A CA 1
ATOM 713 C C . GLY A 1 94 ? -1.602 -28.957 -5.121 1.00 88.38 94 GLY A C 1
ATOM 714 O O . GLY A 1 94 ? -0.441 -29.326 -4.986 1.00 88.38 94 GLY A O 1
ATOM 715 N N . ASN A 1 95 ? -1.907 -27.704 -5.471 1.00 89.94 95 ASN A N 1
ATOM 716 C CA . ASN A 1 95 ? -0.943 -26.629 -5.715 1.00 89.94 95 ASN A CA 1
ATOM 717 C C . ASN A 1 95 ? -0.871 -25.589 -4.576 1.00 89.94 95 ASN A C 1
ATOM 719 O O . ASN A 1 95 ? -0.225 -24.559 -4.757 1.00 89.94 95 ASN A O 1
ATOM 723 N N . ALA A 1 96 ? -1.499 -25.824 -3.416 1.00 91.88 96 ALA A N 1
ATOM 724 C CA . ALA A 1 96 ? -1.624 -24.835 -2.338 1.00 91.88 96 ALA A CA 1
ATOM 725 C C . ALA A 1 96 ? -0.279 -24.231 -1.893 1.00 91.88 96 ALA A C 1
ATOM 727 O O . ALA A 1 96 ? -0.176 -23.028 -1.655 1.00 91.88 96 ALA A O 1
ATOM 728 N N . GLY A 1 97 ? 0.776 -25.054 -1.839 1.00 91.00 97 GLY A N 1
ATOM 729 C CA . GLY A 1 97 ? 2.132 -24.597 -1.523 1.00 91.00 97 GLY A CA 1
ATOM 730 C C . GLY A 1 97 ? 2.684 -23.607 -2.552 1.00 91.00 97 GLY A C 1
ATOM 731 O O . GLY A 1 97 ? 3.185 -22.554 -2.173 1.00 91.00 97 GLY A O 1
ATOM 732 N N . TRP A 1 98 ? 2.531 -23.902 -3.847 1.00 89.94 98 TRP A N 1
ATOM 733 C CA . TRP A 1 98 ? 2.964 -23.002 -4.921 1.00 89.94 98 TRP A CA 1
ATOM 734 C C . TRP A 1 98 ? 2.142 -21.710 -4.925 1.00 89.94 98 TRP A C 1
ATOM 736 O O . TRP A 1 98 ? 2.708 -20.619 -4.975 1.00 89.94 98 TRP A O 1
ATOM 746 N N . SER A 1 99 ? 0.821 -21.820 -4.785 1.00 89.12 99 SER A N 1
ATOM 747 C CA . SER A 1 99 ? -0.080 -20.668 -4.705 1.00 89.12 99 SER A CA 1
ATOM 748 C C . SER A 1 99 ? 0.299 -19.729 -3.554 1.00 89.12 99 SER A C 1
ATOM 750 O O . SER A 1 99 ? 0.409 -18.521 -3.755 1.00 89.12 99 SER A O 1
ATOM 752 N N . ALA A 1 100 ? 0.566 -20.273 -2.363 1.00 91.69 100 ALA A N 1
ATOM 753 C CA . ALA A 1 100 ? 0.998 -19.484 -1.213 1.00 91.69 100 ALA A CA 1
ATOM 754 C C . ALA A 1 100 ? 2.355 -18.807 -1.447 1.00 91.69 100 ALA A C 1
ATOM 756 O O . ALA A 1 100 ? 2.501 -17.623 -1.145 1.00 91.69 100 ALA A O 1
ATOM 757 N N . SER A 1 101 ? 3.327 -19.523 -2.026 1.00 90.56 101 SER A N 1
ATOM 758 C CA . SER A 1 101 ? 4.634 -18.954 -2.365 1.00 90.56 101 SER A CA 1
ATOM 759 C C . SER A 1 101 ? 4.515 -17.785 -3.342 1.00 90.56 101 SER A C 1
ATOM 761 O O . SER A 1 101 ? 5.079 -16.728 -3.075 1.00 90.56 101 SER A O 1
ATOM 763 N N . ALA A 1 102 ? 3.725 -17.936 -4.408 1.00 88.69 102 ALA A N 1
ATOM 764 C CA . ALA A 1 102 ? 3.511 -16.885 -5.401 1.00 88.69 102 ALA A CA 1
ATOM 765 C C . ALA A 1 102 ? 2.839 -15.635 -4.804 1.00 88.69 102 ALA A C 1
ATOM 767 O O . ALA A 1 102 ? 3.194 -14.515 -5.154 1.00 88.69 102 ALA A O 1
ATOM 768 N N . ILE A 1 103 ? 1.895 -15.811 -3.872 1.00 88.12 103 ILE A N 1
ATOM 769 C CA . ILE A 1 103 ? 1.248 -14.688 -3.174 1.00 88.12 103 ILE A CA 1
ATOM 770 C C . ILE A 1 103 ? 2.223 -14.004 -2.209 1.00 88.12 103 ILE A C 1
ATOM 772 O O . ILE A 1 103 ? 2.210 -12.782 -2.088 1.00 88.12 103 ILE A O 1
ATOM 776 N N . SER A 1 104 ? 3.071 -14.774 -1.523 1.00 91.56 104 SER A N 1
ATOM 777 C CA . SER A 1 104 ? 4.042 -14.235 -0.563 1.00 91.56 104 SER A CA 1
ATOM 778 C C . SER A 1 104 ? 5.241 -13.537 -1.215 1.00 91.56 104 SER A C 1
ATOM 780 O O . SER A 1 104 ? 5.976 -12.812 -0.545 1.00 91.56 104 SER A O 1
ATOM 782 N N . GLU A 1 105 ? 5.464 -13.739 -2.514 1.00 90.19 105 GLU A N 1
ATOM 783 C CA . GLU A 1 105 ? 6.633 -13.206 -3.202 1.00 90.19 105 GLU A CA 1
ATOM 784 C C . GLU A 1 105 ? 6.611 -11.669 -3.250 1.00 90.19 105 GLU A C 1
ATOM 786 O O . GLU A 1 105 ? 5.703 -11.036 -3.792 1.00 90.19 105 GLU A O 1
ATOM 791 N N . GLY A 1 106 ? 7.614 -11.049 -2.620 1.00 86.00 106 GLY A N 1
ATOM 792 C CA . GLY A 1 106 ? 7.698 -9.592 -2.469 1.00 86.00 106 GLY A CA 1
ATOM 793 C C . GLY A 1 106 ? 6.622 -8.982 -1.562 1.00 86.00 106 GLY A C 1
ATOM 794 O O . GLY A 1 106 ? 6.603 -7.756 -1.363 1.00 86.00 106 GLY A O 1
ATOM 795 N N . ALA A 1 107 ? 5.748 -9.814 -0.991 1.00 92.50 107 ALA A N 1
ATOM 796 C CA . ALA A 1 107 ? 4.752 -9.400 -0.029 1.00 92.50 107 ALA A CA 1
ATOM 797 C C . ALA A 1 107 ? 5.398 -9.180 1.340 1.00 92.50 107 ALA A C 1
ATOM 799 O O . ALA A 1 107 ? 6.250 -9.942 1.794 1.00 92.50 107 ALA A O 1
ATOM 800 N N . SER A 1 108 ? 4.994 -8.109 2.007 1.00 94.31 108 SER A N 1
ATOM 801 C CA . SER A 1 108 ? 5.248 -7.941 3.432 1.00 94.31 108 SER A CA 1
ATOM 802 C C . SER A 1 108 ? 4.040 -7.272 4.050 1.00 94.31 108 SER A C 1
ATOM 804 O O . SER A 1 108 ? 3.457 -6.373 3.442 1.00 94.31 108 SER A O 1
ATOM 806 N N . TRP A 1 109 ? 3.672 -7.725 5.240 1.00 96.00 109 TRP A N 1
ATOM 807 C CA . TRP A 1 109 ? 2.544 -7.211 5.990 1.00 96.00 109 TRP A CA 1
ATOM 808 C C . TRP A 1 109 ? 2.976 -6.964 7.432 1.00 96.00 109 TRP A C 1
ATOM 810 O O . TRP A 1 109 ? 3.657 -7.778 8.049 1.00 96.00 109 TRP A O 1
ATOM 820 N N . SER A 1 110 ? 2.618 -5.803 7.959 1.00 97.62 110 SER A N 1
ATOM 821 C CA . SER A 1 110 ? 2.737 -5.478 9.373 1.00 97.62 110 SER A CA 1
ATOM 822 C C . SER A 1 110 ? 1.580 -4.562 9.730 1.00 97.62 110 SER A C 1
ATOM 824 O O . SER A 1 110 ? 1.324 -3.585 9.026 1.00 97.62 110 SER A O 1
ATOM 826 N N . ALA A 1 111 ? 0.854 -4.892 10.792 1.00 96.88 111 ALA A N 1
ATOM 827 C CA . ALA A 1 111 ? -0.336 -4.159 11.185 1.00 96.88 111 ALA A CA 1
ATOM 828 C C . ALA A 1 111 ? -0.406 -4.010 12.704 1.00 96.88 111 ALA A C 1
ATOM 830 O O . ALA A 1 111 ? -0.310 -4.982 13.450 1.00 96.88 111 ALA A O 1
ATOM 831 N N . GLN A 1 112 ? -0.645 -2.779 13.135 1.00 98.25 112 GLN A N 1
ATOM 832 C CA . GLN A 1 112 ? -1.064 -2.401 14.474 1.00 98.25 112 GLN A CA 1
ATOM 833 C C . GLN A 1 112 ? -2.380 -1.622 14.302 1.00 98.25 112 GLN A C 1
ATOM 835 O O . GLN A 1 112 ? -2.350 -0.407 14.077 1.00 98.25 112 GLN A O 1
ATOM 840 N N . PRO A 1 113 ? -3.539 -2.308 14.337 1.00 97.31 113 PRO A N 1
ATOM 841 C CA . PRO A 1 113 ? -4.831 -1.663 14.141 1.00 97.31 113 PRO A CA 1
ATOM 842 C C . PRO A 1 113 ? -5.022 -0.452 15.057 1.00 97.31 113 PRO A C 1
ATOM 844 O O . PRO A 1 113 ? -4.663 -0.484 16.235 1.00 97.31 113 PRO A O 1
ATOM 847 N N . GLY A 1 114 ? -5.566 0.623 14.497 1.00 97.44 114 GLY A N 1
ATOM 848 C CA . GLY A 1 114 ? -5.749 1.909 15.154 1.00 97.44 114 GLY A CA 1
ATOM 849 C C . GLY A 1 114 ? -4.540 2.848 15.099 1.00 97.44 114 GLY A C 1
ATOM 850 O O . GLY A 1 114 ? -4.700 4.007 15.482 1.00 97.44 114 GLY A O 1
ATOM 851 N N . SER A 1 115 ? -3.363 2.413 14.618 1.00 97.81 115 SER A N 1
ATOM 852 C CA . SER A 1 115 ? -2.177 3.287 14.564 1.00 97.81 115 SER A CA 1
ATOM 853 C C . SER A 1 115 ? -1.257 3.120 13.356 1.00 97.81 115 SER A C 1
ATOM 855 O O . SER A 1 115 ? -0.718 4.125 12.880 1.00 97.81 115 SER A O 1
ATOM 857 N N . TYR A 1 116 ? -1.052 1.901 12.850 1.00 98.38 116 TYR A N 1
ATOM 858 C CA . TYR A 1 116 ? -0.024 1.640 11.845 1.00 98.38 116 TYR A CA 1
ATOM 859 C C . TYR A 1 116 ? -0.324 0.445 10.942 1.00 98.38 116 TYR A C 1
ATOM 861 O O . TYR A 1 116 ? -0.754 -0.612 11.396 1.00 98.38 116 TYR A O 1
ATOM 869 N N . TYR A 1 117 ? 0.007 0.596 9.664 1.00 98.62 117 TYR A N 1
ATOM 870 C CA . TYR A 1 117 ? 0.067 -0.483 8.689 1.00 98.62 117 TYR A CA 1
ATOM 871 C C . TYR A 1 117 ? 1.269 -0.289 7.778 1.00 98.62 117 TYR A C 1
ATOM 873 O O . TYR A 1 117 ? 1.558 0.825 7.346 1.00 98.62 117 TYR A O 1
ATOM 881 N N . ARG A 1 118 ? 1.913 -1.387 7.403 1.00 98.56 118 ARG A N 1
ATOM 882 C CA . ARG A 1 118 ? 2.894 -1.435 6.327 1.00 98.56 118 ARG A CA 1
ATOM 883 C C . ARG A 1 118 ? 2.622 -2.638 5.454 1.00 98.56 118 ARG A C 1
ATOM 885 O O . ARG A 1 118 ? 2.554 -3.764 5.936 1.00 98.56 118 ARG A O 1
ATOM 892 N N . MET A 1 119 ? 2.491 -2.379 4.163 1.00 98.12 119 MET A N 1
ATOM 893 C CA . MET A 1 119 ? 2.133 -3.379 3.172 1.00 98.12 119 MET A CA 1
ATOM 894 C C . MET A 1 119 ? 3.015 -3.236 1.935 1.00 98.12 119 MET A C 1
ATOM 896 O O . MET A 1 119 ? 3.258 -2.124 1.471 1.00 98.12 119 MET A O 1
ATOM 900 N N . SER A 1 120 ? 3.519 -4.344 1.398 1.00 97.12 120 SER A N 1
ATOM 901 C CA . SER A 1 120 ? 4.254 -4.348 0.130 1.00 97.12 120 SER A CA 1
ATOM 902 C C . SER A 1 120 ? 3.816 -5.476 -0.784 1.00 97.12 120 SER A C 1
ATOM 904 O O . SER A 1 120 ? 3.259 -6.466 -0.321 1.00 97.12 120 SER A O 1
ATOM 906 N N . ARG A 1 121 ? 4.093 -5.326 -2.079 1.00 94.75 121 ARG A N 1
ATOM 907 C CA . ARG A 1 121 ? 3.966 -6.383 -3.087 1.00 94.75 121 ARG A CA 1
ATOM 908 C C . ARG A 1 121 ? 4.902 -6.127 -4.263 1.00 94.75 121 ARG A C 1
ATOM 910 O O . ARG A 1 121 ? 5.295 -4.979 -4.497 1.00 94.75 121 ARG A O 1
ATOM 917 N N . ASN A 1 122 ? 5.159 -7.168 -5.049 1.00 93.56 122 ASN A N 1
ATOM 918 C CA . ASN A 1 122 ? 5.684 -6.993 -6.399 1.00 93.56 122 ASN A CA 1
ATOM 919 C C . ASN A 1 122 ? 4.687 -6.201 -7.262 1.00 93.56 122 ASN A C 1
ATOM 921 O O . ASN A 1 122 ? 3.462 -6.367 -7.165 1.00 93.56 122 ASN A O 1
ATOM 925 N N . TRP A 1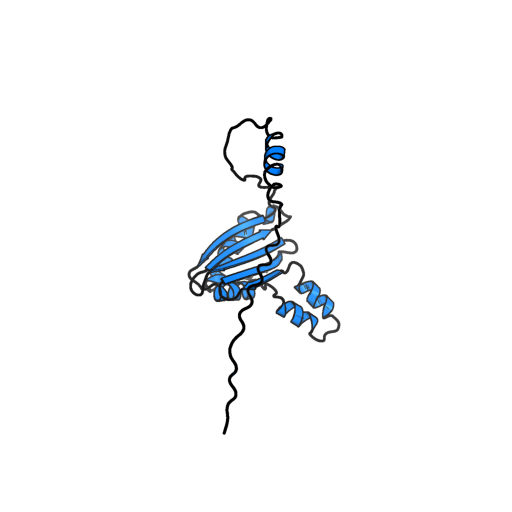 123 ? 5.234 -5.326 -8.093 1.00 90.44 123 TRP A N 1
ATOM 926 C CA . TRP A 1 123 ? 4.547 -4.386 -8.966 1.00 90.44 123 TRP A CA 1
ATOM 927 C C . TRP A 1 123 ? 5.226 -4.404 -10.339 1.00 90.44 123 TRP A C 1
ATOM 929 O O . TRP A 1 123 ? 6.427 -4.616 -10.403 1.00 90.44 123 TRP A O 1
ATOM 939 N N . ALA A 1 124 ? 4.482 -4.214 -11.434 1.00 83.94 124 ALA A N 1
ATOM 940 C CA . ALA A 1 124 ? 5.040 -4.150 -12.798 1.00 83.94 124 ALA A CA 1
ATOM 941 C C . ALA A 1 124 ? 6.171 -5.180 -13.075 1.00 83.94 124 ALA A C 1
ATOM 943 O O . ALA A 1 124 ? 7.277 -4.825 -13.471 1.00 83.94 124 ALA A O 1
ATOM 944 N N . ALA A 1 125 ? 5.886 -6.465 -12.826 1.00 81.81 125 ALA A N 1
ATOM 945 C CA . ALA A 1 125 ? 6.837 -7.584 -12.819 1.00 81.81 125 ALA A CA 1
ATOM 946 C C . ALA A 1 125 ? 7.873 -7.546 -11.677 1.00 81.81 125 ALA A C 1
ATOM 948 O O . ALA A 1 125 ? 7.712 -8.286 -10.710 1.00 81.81 125 ALA A O 1
ATOM 949 N N . ASN A 1 126 ? 8.905 -6.704 -11.777 1.00 85.38 126 ASN A N 1
ATOM 950 C CA . ASN A 1 126 ? 10.074 -6.737 -10.880 1.00 85.38 126 ASN A CA 1
ATOM 951 C C . ASN A 1 126 ? 10.182 -5.518 -9.953 1.00 85.38 126 ASN A C 1
ATOM 953 O O . ASN A 1 126 ? 11.094 -5.440 -9.123 1.00 85.38 126 ASN A O 1
ATOM 957 N N . ASP A 1 127 ? 9.266 -4.566 -10.090 1.00 93.75 127 ASP A N 1
ATOM 958 C CA . ASP A 1 127 ? 9.224 -3.394 -9.234 1.00 93.75 127 ASP A CA 1
ATOM 959 C C . ASP A 1 127 ? 8.537 -3.741 -7.918 1.00 93.75 127 ASP A C 1
ATOM 961 O O . ASP A 1 127 ? 7.922 -4.796 -7.739 1.00 93.75 127 ASP A O 1
ATOM 965 N N . ARG A 1 128 ? 8.635 -2.836 -6.951 1.00 95.75 128 ARG A N 1
ATOM 966 C CA . ARG A 1 128 ? 8.017 -3.022 -5.648 1.00 95.75 128 ARG A CA 1
ATOM 967 C C . ARG A 1 128 ? 7.281 -1.775 -5.224 1.00 95.75 128 ARG A C 1
ATOM 969 O O . ARG A 1 128 ? 7.869 -0.700 -5.141 1.00 95.75 128 ARG A O 1
ATOM 976 N N . LEU A 1 129 ? 6.017 -1.960 -4.868 1.00 97.56 129 LEU A N 1
ATOM 977 C CA . LEU A 1 129 ? 5.229 -0.945 -4.190 1.00 97.56 129 LEU A CA 1
ATOM 978 C C . LEU A 1 129 ? 5.183 -1.288 -2.705 1.00 97.56 129 LEU A C 1
ATOM 980 O O . LEU A 1 129 ? 4.804 -2.398 -2.332 1.00 97.56 129 LEU A O 1
ATOM 984 N N . THR A 1 130 ? 5.575 -0.339 -1.862 1.00 98.31 130 THR A N 1
ATOM 985 C CA . THR A 1 130 ? 5.387 -0.394 -0.410 1.00 98.31 130 THR A CA 1
ATOM 986 C C . THR A 1 130 ? 4.561 0.807 0.017 1.00 98.31 130 THR A C 1
ATOM 988 O O . THR A 1 130 ? 4.839 1.923 -0.411 1.00 98.31 130 THR A O 1
ATOM 991 N N . ILE A 1 131 ? 3.557 0.590 0.857 1.00 98.56 131 ILE A N 1
ATOM 992 C CA . ILE A 1 131 ? 2.768 1.655 1.461 1.00 98.56 131 ILE A CA 1
ATOM 993 C C . ILE A 1 131 ? 2.795 1.499 2.975 1.00 98.56 131 ILE A C 1
ATOM 995 O O . ILE A 1 131 ? 2.485 0.438 3.514 1.00 98.56 131 ILE A O 1
ATOM 999 N N . GLU A 1 132 ? 3.140 2.586 3.647 1.00 98.75 132 GLU A N 1
ATOM 1000 C CA . GLU A 1 132 ? 3.057 2.749 5.088 1.00 98.75 132 GLU A CA 1
ATOM 1001 C C . GLU A 1 132 ? 1.935 3.733 5.403 1.00 98.75 132 GLU A C 1
ATOM 1003 O O . GLU A 1 132 ? 1.834 4.795 4.793 1.00 98.75 132 GLU A O 1
ATOM 1008 N N . VAL A 1 133 ? 1.067 3.374 6.341 1.00 98.75 133 VAL A N 1
ATOM 1009 C CA . VAL A 1 133 ? -0.039 4.207 6.805 1.00 98.75 133 VAL A CA 1
ATOM 1010 C C . VAL A 1 133 ? 0.113 4.347 8.309 1.00 98.75 133 VAL A C 1
ATOM 1012 O O . VAL A 1 133 ? 0.105 3.356 9.029 1.00 98.75 133 VAL A O 1
ATOM 1015 N N . THR A 1 134 ? 0.248 5.575 8.787 1.00 98.75 134 THR A N 1
ATOM 1016 C CA . THR A 1 134 ? 0.269 5.907 10.218 1.00 98.75 134 THR A CA 1
ATOM 1017 C C . THR A 1 134 ? -0.901 6.820 10.531 1.00 98.75 134 THR A C 1
ATOM 1019 O O . THR A 1 134 ? -1.360 7.546 9.649 1.00 98.75 134 THR A O 1
ATOM 1022 N N . GLY A 1 135 ? -1.396 6.830 11.764 1.00 98.19 135 GLY A N 1
ATOM 1023 C CA . GLY A 1 135 ? -2.416 7.798 12.148 1.00 98.19 135 GLY A CA 1
ATOM 1024 C C . GLY A 1 135 ? -3.242 7.396 13.353 1.00 98.19 135 GLY A C 1
ATOM 1025 O O . GLY A 1 135 ? -2.776 6.688 14.237 1.00 98.19 135 GLY A O 1
ATOM 1026 N N . ASP A 1 136 ? -4.473 7.890 13.363 1.00 98.06 136 ASP A N 1
ATOM 1027 C CA . ASP A 1 136 ? -5.486 7.629 14.378 1.00 98.06 136 ASP A CA 1
ATOM 1028 C C . ASP A 1 136 ? -6.838 7.316 13.706 1.00 98.06 136 ASP A C 1
ATOM 1030 O O . ASP A 1 136 ? -6.927 7.116 12.492 1.00 98.06 136 ASP A O 1
ATOM 1034 N N . ALA A 1 137 ? -7.924 7.287 14.480 1.00 97.38 137 ALA A N 1
ATOM 1035 C CA . ALA A 1 137 ? -9.268 7.005 13.971 1.00 97.38 137 ALA A CA 1
ATOM 1036 C C . ALA A 1 137 ? -9.832 8.067 12.995 1.00 97.38 137 ALA A C 1
ATOM 1038 O O . ALA A 1 137 ? -10.838 7.815 12.333 1.00 97.38 137 ALA A O 1
ATOM 1039 N N . LYS A 1 138 ? -9.229 9.259 12.902 1.00 97.56 138 LYS A N 1
ATOM 1040 C CA . LYS A 1 138 ? -9.734 10.410 12.130 1.00 97.56 138 LYS A CA 1
ATOM 1041 C C . LYS A 1 138 ? -8.796 10.855 11.013 1.00 97.56 138 LYS A C 1
ATOM 1043 O O . LYS A 1 138 ? -9.271 11.395 10.015 1.00 97.56 138 LYS A O 1
ATOM 1048 N N . ARG A 1 139 ? -7.485 10.693 11.179 1.00 98.19 139 ARG A N 1
ATOM 1049 C CA . ARG A 1 139 ? -6.468 11.158 10.229 1.00 98.19 139 ARG A CA 1
ATOM 1050 C C . ARG A 1 139 ? -5.413 10.095 9.994 1.00 98.19 139 ARG A C 1
ATOM 1052 O O . ARG A 1 139 ? -5.112 9.296 10.876 1.00 98.19 139 ARG A O 1
ATOM 1059 N N . SER A 1 140 ? -4.809 10.151 8.817 1.00 98.50 140 SER A N 1
ATOM 1060 C CA . SER A 1 140 ? -3.701 9.282 8.446 1.00 98.50 140 SER A CA 1
ATOM 1061 C C . SER A 1 140 ? -2.649 10.022 7.630 1.00 98.50 140 SER A C 1
ATOM 1063 O O . SER A 1 140 ? -2.954 10.972 6.907 1.00 98.50 140 SER A O 1
ATOM 1065 N N . ASN A 1 141 ? -1.405 9.573 7.752 1.00 98.62 141 ASN A N 1
ATOM 1066 C CA . ASN A 1 141 ? -0.306 9.902 6.860 1.00 98.62 141 ASN A CA 1
ATOM 1067 C C . ASN A 1 141 ? 0.078 8.633 6.103 1.00 98.62 141 ASN A C 1
ATOM 1069 O O . ASN A 1 141 ? 0.396 7.611 6.713 1.00 98.62 141 ASN A O 1
ATOM 1073 N N . VAL A 1 142 ? 0.023 8.710 4.780 1.00 98.69 142 VAL A N 1
ATOM 1074 C CA . VAL A 1 142 ? 0.387 7.631 3.865 1.00 98.69 142 VAL A CA 1
ATOM 1075 C C . VAL A 1 142 ? 1.748 7.955 3.273 1.00 98.69 142 VAL A C 1
ATOM 1077 O O . VAL A 1 142 ? 1.877 8.983 2.617 1.00 98.69 142 VAL A O 1
ATOM 1080 N N . THR A 1 143 ? 2.727 7.079 3.451 1.00 98.69 143 THR A N 1
ATOM 1081 C CA . THR A 1 143 ? 4.022 7.128 2.766 1.00 98.69 143 THR A CA 1
ATOM 1082 C C . THR A 1 143 ? 4.074 5.977 1.775 1.00 98.69 143 THR A C 1
ATOM 1084 O O . THR A 1 143 ? 4.009 4.814 2.163 1.00 98.69 143 THR A O 1
ATOM 1087 N N . ALA A 1 144 ? 4.175 6.289 0.489 1.00 98.31 144 ALA A N 1
ATOM 1088 C CA . ALA A 1 144 ? 4.287 5.302 -0.571 1.00 98.31 144 ALA A CA 1
ATOM 1089 C C . ALA A 1 144 ? 5.692 5.326 -1.169 1.00 98.31 144 ALA A C 1
ATOM 1091 O O . ALA A 1 144 ? 6.220 6.389 -1.485 1.00 98.31 144 ALA A O 1
ATOM 1092 N N . ILE A 1 145 ? 6.280 4.145 -1.323 1.00 97.88 145 ILE A N 1
ATOM 1093 C CA . ILE A 1 145 ? 7.641 3.928 -1.809 1.00 97.88 145 ILE A CA 1
ATOM 1094 C C . ILE A 1 145 ? 7.538 3.025 -3.034 1.00 97.88 145 ILE A C 1
ATOM 1096 O O . ILE A 1 145 ? 7.032 1.901 -2.945 1.00 97.88 145 ILE A O 1
ATOM 1100 N N . TYR A 1 146 ? 8.014 3.518 -4.173 1.00 97.06 146 TYR A N 1
ATOM 1101 C CA . TYR A 1 146 ? 8.117 2.757 -5.411 1.00 97.06 146 TYR A CA 1
ATOM 1102 C C . TYR A 1 146 ? 9.578 2.448 -5.678 1.00 97.06 146 TYR A C 1
ATOM 1104 O O . TYR A 1 146 ? 10.366 3.378 -5.804 1.00 97.06 146 TYR A O 1
ATOM 1112 N N . ARG A 1 147 ? 9.932 1.167 -5.774 1.00 95.56 147 ARG A N 1
ATOM 1113 C CA . ARG A 1 147 ? 11.295 0.703 -6.049 1.00 95.56 147 ARG A CA 1
ATOM 1114 C C . ARG A 1 147 ? 11.347 -0.015 -7.390 1.00 95.56 147 ARG A C 1
ATOM 1116 O O . ARG A 1 147 ? 10.539 -0.908 -7.614 1.00 95.56 147 ARG A O 1
ATOM 1123 N N . SER A 1 148 ? 12.322 0.311 -8.225 1.00 94.62 148 SER A N 1
ATOM 1124 C CA . SER A 1 148 ? 12.542 -0.306 -9.531 1.00 94.62 148 SER A CA 1
ATOM 1125 C C . SER A 1 148 ? 14.0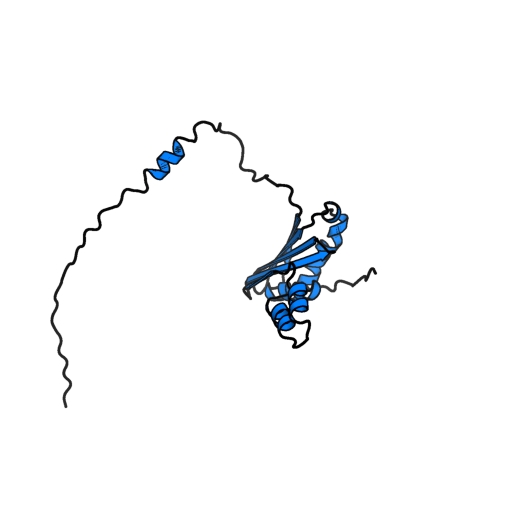32 -0.390 -9.836 1.00 94.62 148 SER A C 1
ATOM 1127 O O . SER A 1 148 ? 14.765 0.570 -9.627 1.00 94.62 148 SER A O 1
ATOM 1129 N N . SER A 1 149 ? 14.471 -1.521 -10.384 1.00 92.00 149 SER A N 1
ATOM 1130 C CA . SER A 1 149 ? 15.812 -1.649 -10.973 1.00 92.00 149 SER A CA 1
ATOM 1131 C C . SER A 1 149 ? 15.908 -1.028 -12.374 1.00 92.00 149 SER A C 1
ATOM 1133 O O . SER A 1 149 ? 17.008 -0.875 -12.893 1.00 92.00 149 SER A O 1
ATOM 1135 N N . ASN A 1 150 ? 14.773 -0.680 -12.991 1.00 92.25 150 ASN A N 1
ATOM 1136 C CA . ASN A 1 150 ? 14.706 0.079 -14.234 1.00 92.25 150 ASN A CA 1
ATOM 1137 C C . ASN A 1 150 ? 14.541 1.585 -13.929 1.00 92.25 150 ASN A C 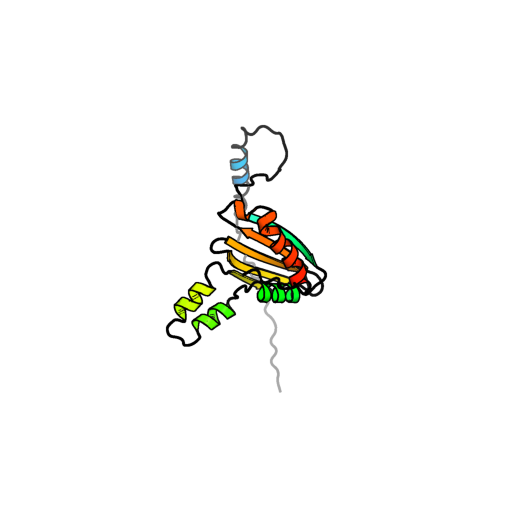1
ATOM 1139 O O . ASN A 1 150 ? 13.469 1.981 -13.450 1.00 92.25 150 ASN A O 1
ATOM 1143 N N . PRO A 1 151 ? 15.534 2.440 -14.240 1.00 91.44 151 PRO A N 1
ATOM 1144 C CA . PRO A 1 151 ? 15.454 3.876 -13.970 1.00 91.44 151 PRO A CA 1
ATOM 1145 C C . PRO A 1 151 ? 14.323 4.578 -14.738 1.00 91.44 151 PRO A C 1
ATOM 1147 O O . PRO A 1 151 ? 13.798 5.579 -14.257 1.00 91.44 151 PRO A O 1
ATOM 1150 N N . GLU A 1 152 ? 13.874 4.039 -15.878 1.00 92.56 152 GLU A N 1
ATOM 1151 C CA . GLU A 1 152 ? 12.726 4.586 -16.618 1.00 92.56 152 GLU A CA 1
ATOM 1152 C C . GLU A 1 152 ? 11.429 4.529 -15.799 1.00 92.56 152 GLU A C 1
ATOM 1154 O O . GLU A 1 152 ? 10.599 5.432 -15.886 1.00 92.56 152 GLU A O 1
ATOM 1159 N N . HIS A 1 153 ? 11.274 3.517 -14.940 1.00 94.19 153 HIS A N 1
ATOM 1160 C CA . HIS A 1 153 ? 10.096 3.384 -14.079 1.00 94.19 153 HIS A CA 1
ATOM 1161 C C . HIS A 1 153 ? 10.138 4.318 -12.857 1.00 94.19 153 HIS A C 1
ATOM 1163 O O . HIS A 1 153 ? 9.162 4.417 -12.117 1.00 94.19 153 HIS A O 1
ATOM 1169 N N . LEU A 1 154 ? 11.262 4.996 -12.611 1.00 93.94 154 LEU A N 1
ATOM 1170 C CA . LEU A 1 154 ? 11.398 5.985 -11.535 1.00 93.94 154 LEU A CA 1
ATOM 1171 C C . LEU A 1 154 ? 11.099 7.407 -12.019 1.00 93.94 154 LEU A C 1
ATOM 1173 O O . LEU A 1 154 ? 11.089 8.344 -11.220 1.00 93.94 154 LEU A O 1
ATOM 1177 N N . LYS A 1 155 ? 10.842 7.586 -13.318 1.00 94.62 155 LYS A N 1
ATOM 1178 C CA . LYS A 1 155 ? 10.526 8.893 -13.878 1.00 94.62 155 LYS A CA 1
ATOM 1179 C C . LYS A 1 155 ? 9.118 9.359 -13.473 1.00 94.62 155 LYS A C 1
ATOM 1181 O O . LYS A 1 155 ? 8.218 8.529 -13.267 1.00 94.62 155 LYS A O 1
ATOM 1186 N N . PRO A 1 156 ? 8.889 10.681 -13.374 1.00 93.88 156 PRO A N 1
ATOM 1187 C CA . PRO A 1 156 ? 7.579 11.232 -13.045 1.00 93.88 156 PRO A CA 1
ATOM 1188 C C . PRO A 1 156 ? 6.470 10.766 -13.992 1.00 93.88 156 PRO A C 1
ATOM 1190 O O . PRO A 1 156 ? 5.367 10.489 -13.534 1.00 93.88 156 PRO A O 1
ATOM 1193 N N . GLU A 1 157 ? 6.750 10.618 -15.289 1.00 95.00 157 GLU A N 1
ATOM 1194 C CA . GLU A 1 157 ? 5.757 10.229 -16.296 1.00 95.00 157 GLU A CA 1
ATOM 1195 C C . GLU A 1 157 ? 5.217 8.816 -16.045 1.00 95.00 157 GLU A C 1
ATOM 1197 O O . GLU A 1 157 ? 4.020 8.573 -16.202 1.00 95.00 157 GLU A O 1
ATOM 1202 N N . TRP A 1 158 ? 6.080 7.900 -15.591 1.00 94.38 158 TRP A N 1
ATOM 1203 C CA . TRP A 1 158 ? 5.699 6.529 -15.252 1.00 94.38 158 TRP A CA 1
ATOM 1204 C C . TRP A 1 158 ? 4.830 6.473 -13.991 1.00 94.38 158 TRP A C 1
ATOM 1206 O O . TRP A 1 158 ? 3.815 5.775 -13.939 1.00 94.38 158 TRP A O 1
ATOM 1216 N N . THR A 1 159 ? 5.204 7.231 -12.959 1.00 95.00 159 THR A N 1
ATOM 1217 C CA . THR A 1 159 ? 4.581 7.126 -11.630 1.00 95.00 159 THR A CA 1
ATOM 1218 C C . THR A 1 159 ? 3.478 8.147 -11.354 1.00 95.00 159 THR A C 1
ATOM 1220 O O . THR A 1 159 ? 2.733 7.985 -10.386 1.00 95.00 159 THR A O 1
ATOM 1223 N N . ALA A 1 160 ? 3.271 9.139 -12.226 1.00 96.00 160 ALA A N 1
ATOM 1224 C CA . ALA A 1 160 ? 2.269 10.195 -12.057 1.00 96.00 160 ALA A CA 1
ATOM 1225 C C . ALA A 1 160 ? 0.863 9.653 -11.759 1.00 96.00 160 ALA A C 1
ATOM 1227 O O . ALA A 1 160 ? 0.175 10.146 -10.861 1.00 96.00 160 ALA A O 1
ATOM 1228 N N . ARG A 1 161 ? 0.436 8.605 -12.479 1.00 95.25 161 ARG A N 1
ATOM 1229 C CA . ARG A 1 161 ? -0.872 7.977 -12.249 1.00 95.25 161 ARG A CA 1
ATOM 1230 C C . ARG A 1 161 ? -0.953 7.343 -10.862 1.00 95.25 161 ARG A C 1
ATOM 1232 O O . ARG A 1 161 ? -1.949 7.541 -10.170 1.00 95.25 161 ARG A O 1
ATOM 1239 N N . LEU A 1 162 ? 0.081 6.608 -10.457 1.00 96.00 162 LEU A N 1
ATOM 1240 C CA . LEU A 1 162 ? 0.146 5.959 -9.147 1.00 96.00 162 LEU A CA 1
ATOM 1241 C C . LEU A 1 162 ? 0.057 7.000 -8.021 1.00 96.00 162 LEU A C 1
ATOM 1243 O O . LEU A 1 162 ? -0.768 6.867 -7.117 1.00 96.00 162 LEU A O 1
ATOM 1247 N N . TRP A 1 163 ? 0.842 8.071 -8.126 1.00 96.69 163 TRP A N 1
ATOM 1248 C CA . TRP A 1 163 ? 0.887 9.154 -7.145 1.00 96.69 163 TRP A CA 1
ATOM 1249 C C . TRP A 1 163 ? -0.402 9.940 -7.023 1.00 96.69 163 TRP A C 1
ATOM 1251 O O . TRP A 1 163 ? -0.779 10.336 -5.921 1.00 96.69 163 TRP A O 1
ATOM 1261 N N . LYS A 1 164 ? -1.122 10.111 -8.129 1.00 96.69 164 LYS A N 1
ATOM 1262 C CA . LYS A 1 164 ? -2.463 10.686 -8.100 1.00 96.69 164 LYS A CA 1
ATOM 1263 C C . LYS A 1 164 ? -3.470 9.749 -7.423 1.00 96.69 164 LYS A C 1
ATOM 1265 O O . LYS A 1 164 ? -4.272 10.196 -6.609 1.00 96.69 164 LYS A O 1
ATOM 1270 N N . GLN A 1 165 ? -3.414 8.454 -7.729 1.00 96.94 165 GLN A N 1
ATOM 1271 C CA . GLN A 1 165 ? -4.415 7.486 -7.277 1.00 96.94 165 GLN A CA 1
ATOM 1272 C C . GLN A 1 165 ? -4.312 7.130 -5.791 1.00 96.94 165 GLN A C 1
ATOM 1274 O O . GLN A 1 165 ? -5.346 6.969 -5.150 1.00 96.94 165 GLN A O 1
ATOM 1279 N N . ILE A 1 166 ? -3.110 7.019 -5.219 1.00 97.75 166 ILE A N 1
ATOM 1280 C CA . ILE A 1 166 ? -2.931 6.610 -3.812 1.00 97.75 166 ILE A CA 1
ATOM 1281 C C . ILE A 1 166 ? -3.779 7.444 -2.830 1.00 97.75 166 ILE A C 1
ATOM 1283 O O . ILE A 1 166 ? -4.566 6.853 -2.079 1.00 97.75 166 ILE A O 1
ATOM 1287 N N . PRO A 1 167 ? -3.695 8.790 -2.812 1.00 97.69 167 PRO A N 1
ATOM 1288 C CA . PRO A 1 167 ? -4.516 9.592 -1.909 1.00 97.69 167 PRO A CA 1
ATOM 1289 C C . PRO A 1 167 ? -6.013 9.537 -2.255 1.00 97.69 167 PRO A C 1
ATOM 1291 O O . PRO A 1 167 ? -6.836 9.611 -1.343 1.00 97.69 167 PRO A O 1
ATOM 1294 N N . GLU A 1 168 ? -6.388 9.382 -3.529 1.00 97.31 168 GLU A N 1
ATOM 1295 C CA . GLU A 1 168 ? -7.790 9.241 -3.961 1.00 97.31 168 GLU A CA 1
ATOM 1296 C C . GLU A 1 168 ? -8.414 7.941 -3.423 1.00 97.31 168 GLU A C 1
ATOM 1298 O O . GLU A 1 168 ? -9.478 7.955 -2.796 1.00 97.31 168 GLU A O 1
ATOM 1303 N N . VAL A 1 169 ? -7.713 6.819 -3.593 1.00 97.62 169 VAL A N 1
ATOM 1304 C CA . VAL A 1 169 ? -8.114 5.498 -3.093 1.00 97.62 169 VAL A CA 1
ATOM 1305 C C . VAL A 1 169 ? -8.243 5.512 -1.577 1.00 97.62 169 VAL A C 1
ATOM 1307 O O . VAL A 1 169 ? -9.267 5.086 -1.044 1.00 97.62 169 VAL A O 1
ATOM 1310 N N . ALA A 1 170 ? -7.239 6.037 -0.873 1.00 97.62 170 ALA A N 1
ATOM 1311 C CA . ALA A 1 170 ? -7.257 6.098 0.584 1.00 97.62 170 ALA A CA 1
ATOM 1312 C C . ALA A 1 170 ? -8.433 6.950 1.108 1.00 97.62 170 ALA A C 1
ATOM 1314 O O . ALA A 1 170 ? -9.138 6.546 2.039 1.00 97.62 170 ALA A O 1
ATOM 1315 N N . ARG A 1 171 ? -8.730 8.087 0.457 1.00 97.00 171 ARG A N 1
ATOM 1316 C CA . ARG A 1 171 ? -9.911 8.922 0.761 1.00 97.00 171 ARG A CA 1
ATOM 1317 C C . ARG A 1 171 ? -11.234 8.257 0.388 1.00 97.00 171 ARG A C 1
ATOM 1319 O O . ARG A 1 171 ? -12.259 8.602 0.975 1.00 97.00 171 ARG A O 1
ATOM 1326 N N . GLY A 1 172 ? -11.220 7.279 -0.516 1.00 92.88 172 GLY A N 1
ATOM 1327 C CA . GLY A 1 172 ? -12.417 6.611 -1.025 1.00 92.88 172 GLY A CA 1
ATOM 1328 C C . GLY A 1 172 ? -13.133 7.406 -2.118 1.00 92.88 172 GLY A C 1
ATOM 1329 O O . GLY A 1 172 ? -14.316 7.179 -2.363 1.00 92.88 172 GLY A O 1
ATOM 1330 N N . THR A 1 173 ? -12.447 8.345 -2.775 1.00 83.44 173 THR A N 1
ATOM 1331 C CA . THR A 1 173 ? -12.978 8.999 -3.975 1.00 83.44 173 THR A CA 1
ATOM 1332 C C . THR A 1 173 ? -12.899 8.008 -5.133 1.00 83.44 173 THR A C 1
ATOM 1334 O O . THR A 1 173 ? -11.866 7.366 -5.319 1.00 83.44 173 THR A O 1
ATOM 1337 N N . LYS A 1 174 ? -13.987 7.832 -5.895 1.00 64.44 174 LYS A N 1
ATOM 1338 C CA . LYS A 1 174 ? -14.024 6.885 -7.021 1.00 64.44 174 LYS A CA 1
ATOM 1339 C C . LYS A 1 174 ? -12.892 7.194 -8.006 1.00 64.44 174 LYS A C 1
ATOM 1341 O O . LYS A 1 174 ? -12.958 8.186 -8.722 1.00 64.44 174 LYS A O 1
ATOM 1346 N N . VAL A 1 175 ? -11.899 6.313 -8.083 1.00 58.91 175 VAL A N 1
ATOM 1347 C CA . VAL A 1 175 ? -10.958 6.288 -9.203 1.00 58.91 175 VAL A CA 1
ATOM 1348 C C . VAL A 1 175 ? -11.710 5.666 -10.377 1.00 58.91 175 VAL A C 1
ATOM 1350 O O . VAL A 1 175 ? -11.985 4.464 -10.361 1.00 58.91 175 VAL A O 1
ATOM 1353 N N . SER A 1 176 ? -12.100 6.469 -11.372 1.00 46.53 176 SER A N 1
ATOM 1354 C CA . SER A 1 176 ? -12.602 5.923 -12.638 1.00 46.53 176 SER A CA 1
ATOM 1355 C C . SER A 1 176 ? -11.530 5.001 -13.211 1.00 46.53 176 SER A C 1
ATOM 1357 O O . SER A 1 176 ? -10.409 5.424 -13.500 1.00 46.53 176 SER A O 1
ATOM 1359 N N . ARG A 1 177 ? -11.857 3.711 -13.322 1.00 49.62 177 ARG A N 1
ATOM 1360 C CA . ARG A 1 177 ? -11.024 2.735 -14.018 1.00 49.62 177 ARG A CA 1
ATOM 1361 C C . ARG A 1 177 ? -11.075 3.053 -15.509 1.00 49.62 177 ARG A C 1
ATOM 1363 O O . ARG A 1 177 ? -11.910 2.513 -16.221 1.00 49.62 177 ARG A O 1
ATOM 1370 N N . GLU A 1 178 ? -10.176 3.903 -15.987 1.00 40.00 178 GLU A N 1
ATOM 1371 C CA . GLU A 1 178 ? -9.739 3.803 -17.378 1.00 40.00 178 GLU A CA 1
ATOM 1372 C C . GLU A 1 178 ? -8.859 2.557 -17.470 1.00 40.00 178 GLU A C 1
ATOM 1374 O O . GLU A 1 178 ? -7.701 2.529 -17.030 1.00 40.00 178 GLU A O 1
ATOM 1379 N N . VAL A 1 179 ? -9.506 1.479 -17.909 1.00 40.22 179 VAL A N 1
ATOM 1380 C CA . VAL A 1 179 ? -8.903 0.197 -18.246 1.00 40.22 179 VAL A CA 1
ATOM 1381 C C . VAL A 1 179 ? -8.191 0.406 -19.580 1.00 40.22 179 VAL A C 1
ATOM 1383 O O . VAL A 1 179 ? -8.812 0.337 -20.632 1.00 40.22 179 VAL A O 1
ATOM 1386 N N . GLY A 1 180 ? -6.903 0.737 -19.525 1.00 42.84 180 GLY A N 1
ATOM 1387 C CA . GLY A 1 180 ? -6.008 0.537 -20.660 1.00 42.84 180 GLY A CA 1
ATOM 1388 C C . GLY A 1 180 ? -5.572 -0.920 -20.635 1.00 42.84 180 GLY A C 1
ATOM 1389 O O . GLY A 1 180 ? -4.778 -1.288 -19.767 1.00 42.84 180 GLY A O 1
ATOM 1390 N N . GLN A 1 181 ? -6.192 -1.730 -21.493 1.00 34.72 181 GLN A N 1
ATOM 1391 C CA . GLN A 1 181 ? -5.603 -2.975 -21.989 1.00 34.72 181 GLN A CA 1
ATOM 1392 C C . GLN A 1 181 ? -4.498 -2.636 -22.986 1.00 34.72 181 GLN A C 1
ATOM 1394 O O . GLN A 1 181 ? -4.653 -1.606 -23.683 1.00 34.72 181 GLN A O 1
#

pLDDT: mean 79.15, std 22.73, range [34.72, 98.75]

Foldseek 3Di:
DDDDDDDDDDDDDDPDDDDDDDDDPPVVVVVVVVVPPPDDDDDDDDPPPPPPALKDKDKDKAQAFQVLLVVLCCVVVVFDDPVNLVCLLPVPDPCSVVSSCQNCAQWDWDDDPQAKIWTKDDDPNHKMWIWIWGDGRGMIMIMIMIGDPDVVCVDCVNCVVVVVVSRCSSNPPDDPPPDDD

Organism: Salmonella enterica I (NCBI:txid59201)